Protein AF-A0A0L0MBH3-F1 (afdb_monomer_lite)

Structure (mmCIF, N/CA/C/O backbone):
data_AF-A0A0L0MBH3-F1
#
_entry.id   AF-A0A0L0MBH3-F1
#
loop_
_atom_site.group_PDB
_atom_site.id
_atom_site.type_symbol
_atom_site.label_atom_id
_atom_site.label_alt_id
_atom_site.l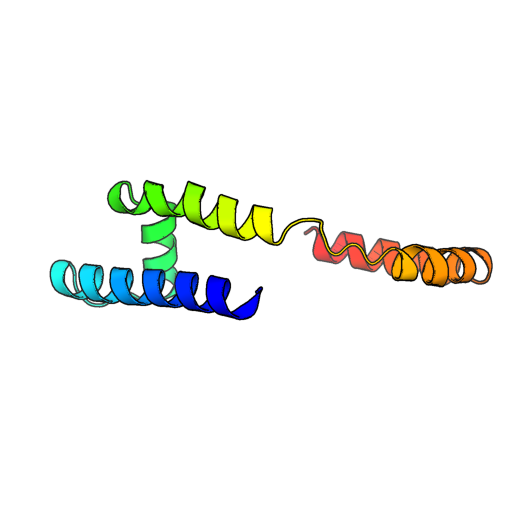abel_comp_id
_atom_site.label_asym_id
_atom_site.label_entity_id
_atom_site.label_seq_id
_atom_site.pdbx_PDB_ins_code
_atom_site.Cartn_x
_atom_site.Cartn_y
_atom_site.Cartn_z
_atom_site.occupancy
_atom_site.B_iso_or_equiv
_atom_site.auth_seq_id
_atom_site.auth_comp_id
_atom_site.auth_asym_id
_atom_site.auth_atom_id
_atom_site.pdbx_PDB_model_num
ATOM 1 N N . MET A 1 1 ? -0.127 -12.859 -16.072 1.00 58.88 1 MET A N 1
ATOM 2 C CA . MET A 1 1 ? 0.428 -13.353 -14.789 1.00 58.88 1 MET A CA 1
ATOM 3 C C . MET A 1 1 ? 0.556 -12.281 -13.695 1.00 58.88 1 MET A C 1
ATOM 5 O O . MET A 1 1 ? 0.417 -12.634 -12.535 1.00 58.88 1 MET A O 1
ATOM 9 N N . ARG A 1 2 ? 0.737 -10.984 -14.013 1.00 64.69 2 ARG A N 1
ATOM 10 C CA . ARG A 1 2 ? 0.872 -9.908 -13.000 1.00 64.69 2 ARG A CA 1
ATOM 11 C C . ARG A 1 2 ? -0.342 -9.660 -12.094 1.00 64.69 2 ARG A C 1
ATOM 13 O O . ARG A 1 2 ? -0.194 -9.520 -10.887 1.00 64.69 2 ARG A O 1
ATOM 20 N N . HIS A 1 3 ? -1.545 -9.629 -12.664 1.00 73.25 3 HIS A N 1
ATOM 21 C CA . HIS A 1 3 ? -2.752 -9.301 -11.903 1.00 73.25 3 HIS A CA 1
ATOM 22 C C . HIS A 1 3 ? -3.147 -10.375 -10.876 1.00 73.25 3 HIS A C 1
ATOM 24 O O . HIS A 1 3 ? -3.393 -9.994 -9.737 1.00 73.25 3 HIS A O 1
ATOM 30 N N . PRO A 1 4 ? -3.129 -11.686 -11.194 1.00 78.25 4 PRO A N 1
ATOM 31 C CA . PRO A 1 4 ? -3.491 -12.724 -10.224 1.00 78.25 4 PRO A CA 1
ATOM 32 C C . PRO A 1 4 ? -2.666 -12.718 -8.925 1.00 78.25 4 PRO A C 1
ATOM 34 O O . PRO A 1 4 ? -3.220 -12.894 -7.847 1.00 78.25 4 PRO A O 1
ATOM 37 N N . LEU A 1 5 ? -1.356 -12.470 -9.007 1.00 74.19 5 LEU A N 1
ATOM 38 C CA . LEU A 1 5 ? -0.451 -12.445 -7.847 1.00 74.19 5 LEU A CA 1
ATOM 39 C C . LEU A 1 5 ? -0.648 -11.207 -6.962 1.00 74.19 5 LEU A C 1
ATOM 41 O O . LEU A 1 5 ? -0.627 -11.316 -5.739 1.00 74.19 5 LEU A O 1
ATOM 45 N N . LEU A 1 6 ? -0.895 -10.040 -7.563 1.00 80.69 6 LEU A N 1
ATOM 46 C CA . LEU A 1 6 ? -1.256 -8.834 -6.810 1.00 80.69 6 LEU A CA 1
ATOM 47 C C . LEU A 1 6 ? -2.624 -8.986 -6.133 1.00 80.69 6 LEU A C 1
ATOM 49 O O . LEU A 1 6 ? -2.796 -8.575 -4.986 1.00 80.69 6 LEU A O 1
ATOM 53 N N . THR A 1 7 ? -3.579 -9.625 -6.813 1.00 85.69 7 THR A N 1
ATOM 54 C CA . THR A 1 7 ? -4.877 -9.978 -6.228 1.00 85.69 7 THR A CA 1
ATOM 55 C C . THR A 1 7 ? -4.706 -10.913 -5.032 1.00 85.69 7 THR A C 1
ATOM 57 O O . THR A 1 7 ? -5.296 -10.651 -3.986 1.00 85.69 7 THR A O 1
ATOM 60 N N . LEU A 1 8 ? -3.854 -11.938 -5.147 1.00 82.06 8 LEU A N 1
ATOM 61 C CA . LEU A 1 8 ? -3.541 -12.853 -4.046 1.00 82.06 8 LEU A CA 1
ATOM 62 C C . LEU A 1 8 ? -2.903 -12.124 -2.853 1.00 82.06 8 LEU A C 1
ATOM 64 O O . LEU A 1 8 ? -3.321 -12.311 -1.713 1.00 82.06 8 LEU A O 1
ATOM 68 N N . HIS A 1 9 ? -1.918 -11.259 -3.101 1.00 82.56 9 HIS A N 1
ATOM 69 C CA . HIS A 1 9 ? -1.281 -10.473 -2.042 1.00 82.56 9 HIS A CA 1
ATOM 70 C C . HIS A 1 9 ? -2.300 -9.610 -1.286 1.00 82.56 9 HIS A C 1
ATOM 72 O O . HIS A 1 9 ? -2.339 -9.603 -0.054 1.00 82.56 9 HIS A O 1
ATOM 78 N N . ARG A 1 10 ? -3.192 -8.942 -2.025 1.00 86.69 10 ARG A N 1
ATOM 79 C CA . ARG A 1 10 ? -4.259 -8.129 -1.439 1.00 86.69 10 ARG A CA 1
ATOM 80 C C . ARG A 1 10 ? -5.253 -8.967 -0.635 1.00 86.69 10 ARG A C 1
ATOM 82 O O . ARG A 1 10 ? -5.670 -8.522 0.432 1.00 86.69 10 ARG A O 1
ATOM 89 N N . SER A 1 11 ? -5.624 -10.161 -1.10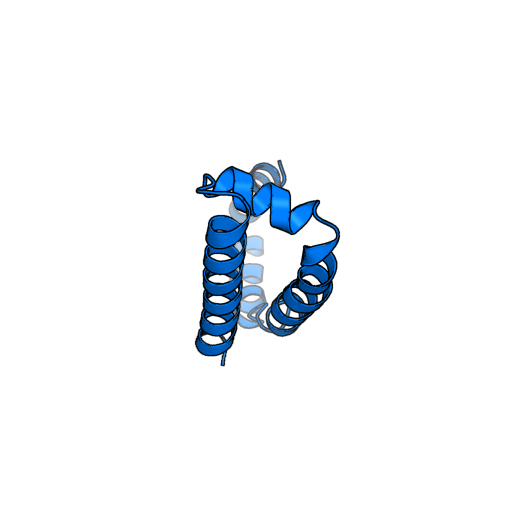5 1.00 90.88 11 SER A N 1
ATOM 90 C CA . SER A 1 11 ? -6.535 -11.038 -0.358 1.00 90.88 11 SER A CA 1
ATOM 91 C C . SER A 1 11 ? -5.907 -11.561 0.932 1.00 90.88 11 SER A C 1
ATOM 93 O O . SER A 1 11 ? -6.598 -11.647 1.943 1.00 90.88 11 SER A O 1
ATOM 95 N N . VAL A 1 12 ? -4.600 -11.847 0.927 1.00 89.31 12 VAL A N 1
ATOM 96 C CA . VAL A 1 12 ? -3.866 -12.238 2.140 1.00 89.31 12 VAL A CA 1
ATOM 97 C C . VAL A 1 12 ? -3.892 -11.105 3.166 1.00 89.31 12 VAL A C 1
ATOM 99 O O . VAL A 1 12 ? -4.274 -11.337 4.308 1.00 89.31 12 VAL A O 1
ATOM 102 N N . LEU A 1 13 ? -3.570 -9.869 2.766 1.00 89.50 13 LEU A N 1
ATOM 103 C CA . LEU A 1 13 ? -3.614 -8.720 3.680 1.00 89.50 13 LEU A CA 1
ATOM 104 C C . LEU A 1 13 ? -5.020 -8.454 4.229 1.00 89.50 13 LEU A C 1
ATOM 106 O O . LEU A 1 13 ? -5.166 -8.175 5.416 1.00 89.50 13 LEU A O 1
ATOM 110 N N . ALA A 1 14 ? -6.052 -8.568 3.390 1.00 91.00 14 ALA A N 1
ATOM 111 C CA . ALA A 1 14 ? -7.436 -8.407 3.827 1.00 91.00 14 ALA A CA 1
ATOM 112 C C . ALA A 1 14 ? -7.832 -9.471 4.863 1.00 91.00 14 ALA A C 1
ATOM 114 O O . ALA A 1 14 ? -8.414 -9.138 5.890 1.00 91.00 14 ALA A O 1
ATOM 115 N N . HIS A 1 15 ? -7.462 -10.733 4.630 1.00 92.75 15 HIS A N 1
ATOM 116 C CA . HIS A 1 15 ? -7.739 -11.818 5.567 1.00 92.75 15 HIS A CA 1
ATOM 117 C C . HIS A 1 15 ? -7.034 -11.612 6.914 1.00 92.75 15 HIS A C 1
ATOM 119 O O . HIS A 1 15 ? -7.655 -11.749 7.966 1.00 92.75 15 HIS A O 1
ATOM 125 N N . LEU A 1 16 ? -5.755 -11.234 6.886 1.00 91.06 16 LEU A N 1
ATOM 126 C CA . LEU A 1 16 ? -4.978 -10.968 8.097 1.00 91.06 16 LEU A CA 1
ATOM 127 C C . LEU A 1 16 ? -5.536 -9.795 8.895 1.00 91.06 16 LEU A C 1
ATOM 129 O O . LEU A 1 16 ? -5.567 -9.852 10.120 1.00 91.06 16 LEU A O 1
ATOM 133 N N . ARG A 1 17 ? -6.026 -8.761 8.207 1.00 93.06 17 ARG A N 1
ATOM 134 C CA . ARG A 1 17 ? -6.710 -7.644 8.852 1.00 93.06 17 ARG A CA 1
ATOM 135 C C . ARG A 1 17 ? -7.956 -8.115 9.587 1.00 93.06 17 ARG A C 1
ATOM 137 O O . ARG A 1 17 ? -8.101 -7.805 10.759 1.00 93.06 17 ARG A O 1
ATOM 144 N N . THR A 1 18 ? -8.812 -8.901 8.938 1.00 94.06 18 THR A N 1
ATOM 145 C CA . THR A 1 18 ? -10.024 -9.434 9.575 1.00 94.06 18 THR A CA 1
ATOM 146 C C . THR A 1 18 ? -9.704 -10.292 10.799 1.00 94.06 18 THR A C 1
ATOM 148 O O . THR A 1 18 ? -10.373 -10.161 11.817 1.00 94.06 18 THR A O 1
ATOM 151 N N . GLN A 1 19 ? -8.680 -11.147 10.722 1.00 92.06 19 GLN A N 1
ATOM 152 C CA . GLN A 1 19 ? -8.240 -11.959 11.863 1.00 92.06 19 GLN A CA 1
ATOM 153 C C . GLN A 1 19 ? -7.737 -11.083 13.017 1.00 92.06 19 GLN A C 1
ATOM 155 O O . GLN A 1 19 ? -8.143 -11.273 14.158 1.00 92.06 19 GLN A O 1
ATOM 160 N N . HIS A 1 20 ? -6.908 -10.084 12.713 1.00 92.75 20 HIS A N 1
ATOM 161 C CA . HIS A 1 20 ? -6.382 -9.171 13.721 1.00 92.75 20 HIS A CA 1
ATOM 162 C C . HIS A 1 20 ? -7.486 -8.344 14.385 1.00 92.75 20 HIS A C 1
ATOM 164 O O . HIS A 1 20 ? -7.526 -8.228 15.605 1.00 92.75 20 HIS A O 1
ATOM 170 N N . GLU A 1 21 ? -8.411 -7.804 13.591 1.00 95.00 21 GLU A N 1
ATOM 171 C CA . GLU A 1 21 ? -9.523 -7.006 14.105 1.00 95.00 21 GLU A CA 1
ATOM 172 C C . GLU A 1 21 ? -10.482 -7.833 14.970 1.00 95.00 21 GLU A C 1
ATOM 174 O O . GLU A 1 21 ? -11.066 -7.299 15.911 1.00 95.00 21 GLU A O 1
ATOM 179 N N . ALA A 1 22 ? -10.617 -9.134 14.697 1.00 94.19 22 ALA A N 1
ATOM 180 C CA . ALA A 1 22 ? -11.410 -10.041 15.522 1.00 94.19 22 ALA A CA 1
ATOM 181 C C . ALA A 1 22 ? -10.785 -10.292 16.907 1.00 94.19 22 ALA A C 1
ATOM 183 O O . ALA A 1 22 ? -11.519 -10.504 17.870 1.00 94.19 22 ALA A O 1
ATOM 184 N N . GLU A 1 23 ? -9.455 -10.271 17.011 1.00 93.06 23 GLU A N 1
ATOM 185 C CA . GLU A 1 23 ? -8.731 -10.552 18.257 1.00 93.06 23 GLU A CA 1
ATOM 186 C C . GLU A 1 23 ? -8.443 -9.283 19.078 1.00 93.06 23 GLU A C 1
ATOM 188 O O . GLU A 1 23 ? -8.542 -9.305 20.304 1.00 93.06 23 GLU A O 1
ATOM 193 N N . PHE A 1 24 ? -8.134 -8.163 18.416 1.00 92.44 24 PHE A N 1
ATOM 194 C CA . PHE A 1 24 ? -7.639 -6.937 19.063 1.00 92.44 24 PHE A CA 1
ATOM 195 C C . PHE A 1 24 ? -8.534 -5.708 18.859 1.00 92.44 24 PHE A C 1
ATOM 197 O O . PHE A 1 24 ? -8.303 -4.671 19.480 1.00 92.44 24 PHE A O 1
ATOM 204 N N . GLY A 1 25 ? -9.574 -5.817 18.031 1.00 93.56 25 GLY A N 1
ATOM 205 C CA . GLY A 1 25 ? -10.472 -4.715 17.696 1.00 93.56 25 GLY A CA 1
ATOM 206 C C . GLY A 1 25 ? -10.079 -3.952 16.422 1.00 93.56 25 GLY A C 1
ATOM 207 O O . GLY A 1 25 ? -9.044 -4.214 15.807 1.00 93.56 25 GLY A O 1
ATOM 208 N N . PRO A 1 26 ? -10.936 -3.019 15.973 1.00 94.19 26 PRO A N 1
ATOM 209 C CA . PRO A 1 26 ? -10.763 -2.319 14.703 1.00 94.19 26 PRO A CA 1
ATOM 21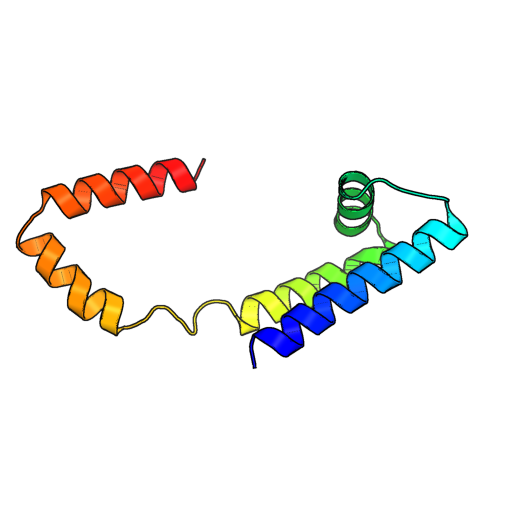0 C C . PRO A 1 26 ? -9.506 -1.441 14.692 1.00 94.19 26 PRO A C 1
ATOM 212 O O . PRO A 1 26 ? -9.262 -0.689 15.631 1.00 94.19 26 PRO A O 1
ATOM 215 N N . VAL A 1 27 ? -8.759 -1.475 13.585 1.00 93.56 27 VAL A N 1
ATOM 216 C CA . VAL A 1 27 ? -7.523 -0.692 13.393 1.00 93.56 27 VAL A CA 1
ATOM 217 C C . VAL A 1 27 ? -7.610 0.191 12.154 1.00 93.56 27 VAL A C 1
ATOM 219 O O . VAL A 1 27 ? -8.238 -0.161 11.153 1.00 93.56 27 VAL A O 1
ATOM 222 N N . SER A 1 28 ? -6.954 1.350 12.148 1.00 92.94 28 SER A N 1
ATOM 223 C CA . SER A 1 28 ? -6.884 2.154 10.918 1.00 92.94 28 SER A CA 1
ATOM 224 C C . SER A 1 28 ? -6.041 1.448 9.833 1.00 92.94 28 SER A C 1
ATOM 226 O O . SER A 1 28 ? -5.236 0.565 10.139 1.00 92.94 28 SER A O 1
ATOM 228 N N . PRO A 1 29 ? -6.186 1.786 8.536 1.00 84.75 29 PRO A N 1
ATOM 229 C CA . PRO A 1 29 ? -5.327 1.228 7.486 1.00 84.75 29 PRO A CA 1
ATOM 230 C C . PRO A 1 29 ? -3.830 1.461 7.733 1.00 84.75 29 PRO A C 1
ATOM 232 O O . PRO A 1 29 ? -3.035 0.545 7.546 1.00 84.75 29 PRO A O 1
ATOM 235 N N . GLY A 1 30 ? -3.451 2.660 8.187 1.00 85.88 30 GLY A N 1
ATOM 236 C CA . GLY A 1 30 ? -2.056 2.993 8.484 1.00 85.88 30 GLY A CA 1
ATOM 237 C C . GLY A 1 30 ? -1.508 2.219 9.683 1.00 85.88 30 GLY A C 1
ATOM 238 O O . GLY A 1 30 ? -0.393 1.711 9.633 1.00 85.88 30 GLY A O 1
ATOM 239 N N . GLU A 1 31 ? -2.313 2.064 10.729 1.00 88.56 31 GLU A N 1
ATOM 240 C CA . GLU A 1 31 ? -1.947 1.306 11.927 1.00 88.56 31 GLU A CA 1
ATOM 241 C C . GLU A 1 31 ? -1.784 -0.187 11.635 1.00 88.56 31 GLU A C 1
ATOM 243 O O . GLU A 1 31 ? -0.779 -0.783 12.018 1.00 88.56 31 GLU A O 1
ATOM 248 N N . PHE A 1 32 ? -2.693 -0.773 10.849 1.00 90.56 32 PHE A N 1
ATOM 249 C CA . PHE A 1 32 ? -2.550 -2.155 10.395 1.00 90.56 32 PHE A CA 1
ATOM 250 C C . PHE A 1 32 ? -1.263 -2.368 9.586 1.00 90.56 32 PHE A C 1
ATOM 252 O O . PHE A 1 32 ? -0.575 -3.369 9.772 1.00 90.56 32 PHE A O 1
ATOM 259 N N . LEU A 1 33 ? -0.890 -1.416 8.723 1.00 85.75 33 LEU A N 1
ATOM 260 C CA . LEU A 1 33 ? 0.377 -1.487 7.991 1.00 85.75 33 LEU A CA 1
ATOM 261 C C . LEU A 1 33 ? 1.584 -1.438 8.934 1.00 85.75 33 LEU A C 1
ATOM 263 O O . LEU A 1 33 ? 2.509 -2.229 8.765 1.00 85.75 33 LEU A O 1
ATOM 267 N N . GLN A 1 34 ? 1.568 -0.575 9.951 1.00 86.88 34 GLN A N 1
ATOM 268 C CA . GLN A 1 34 ? 2.634 -0.540 10.957 1.00 86.88 34 GLN A CA 1
ATOM 269 C C . GLN A 1 34 ? 2.732 -1.857 11.734 1.00 86.88 34 GLN A C 1
ATOM 271 O O . GLN A 1 34 ? 3.836 -2.339 11.983 1.00 86.88 34 GLN A O 1
ATOM 276 N N . ILE A 1 35 ? 1.600 -2.477 12.061 1.00 88.06 35 ILE A N 1
ATOM 277 C CA . ILE A 1 35 ? 1.547 -3.790 12.712 1.00 88.06 35 ILE A CA 1
ATOM 278 C C . ILE A 1 35 ? 2.117 -4.882 11.799 1.00 88.06 35 ILE A C 1
ATOM 280 O O . ILE A 1 35 ? 2.906 -5.704 12.255 1.00 88.06 35 ILE A O 1
ATOM 284 N N . VAL A 1 36 ? 1.783 -4.879 10.508 1.00 86.25 36 VAL A N 1
ATOM 285 C CA . VAL A 1 36 ? 2.319 -5.847 9.536 1.00 86.25 36 VAL A CA 1
ATOM 286 C C . VAL A 1 36 ? 3.830 -5.680 9.335 1.00 86.25 36 VAL A C 1
ATOM 288 O O . VAL A 1 36 ? 4.540 -6.674 9.198 1.00 86.25 36 VAL A O 1
ATOM 291 N N . ILE A 1 37 ? 4.333 -4.442 9.339 1.00 82.25 37 ILE A N 1
ATOM 292 C CA . ILE A 1 37 ? 5.759 -4.135 9.147 1.00 82.25 37 ILE A CA 1
ATOM 293 C C . ILE A 1 37 ? 6.584 -4.492 10.391 1.00 82.25 37 ILE A C 1
ATOM 295 O O . ILE A 1 37 ? 7.657 -5.080 10.268 1.00 82.25 37 ILE A O 1
ATOM 299 N N . ASN A 1 38 ? 6.096 -4.149 11.585 1.00 84.19 38 ASN A N 1
ATOM 300 C CA . ASN A 1 38 ? 6.874 -4.241 12.826 1.00 84.19 38 ASN A CA 1
ATOM 301 C C . ASN A 1 38 ? 6.528 -5.476 13.681 1.00 84.19 38 ASN A C 1
ATOM 303 O O . ASN A 1 38 ? 7.303 -5.875 14.552 1.00 84.19 38 ASN A O 1
ATOM 307 N N . GLY A 1 39 ? 5.366 -6.090 13.460 1.00 86.06 39 GLY A N 1
ATOM 308 C CA . GLY A 1 39 ? 4.834 -7.174 14.278 1.00 86.06 39 GLY A CA 1
ATOM 309 C C . GLY A 1 39 ? 5.502 -8.518 14.006 1.00 86.06 39 GLY A C 1
ATOM 310 O O . GLY A 1 39 ? 5.602 -8.985 12.870 1.00 86.06 39 GLY A O 1
ATOM 311 N N . SER A 1 40 ? 5.906 -9.203 15.078 1.00 82.69 40 SER A N 1
ATOM 312 C CA . SER A 1 40 ? 6.587 -10.499 14.993 1.00 82.69 40 SER A CA 1
ATOM 313 C C . SER A 1 40 ? 5.755 -11.578 14.293 1.00 82.69 40 SER A C 1
ATOM 315 O O . SER A 1 40 ? 6.319 -12.361 13.527 1.00 82.69 40 SER A O 1
ATOM 317 N N . ALA A 1 41 ? 4.436 -11.571 14.507 1.00 82.69 41 ALA A N 1
ATOM 318 C CA . ALA A 1 41 ? 3.468 -12.486 13.899 1.00 82.69 41 ALA A CA 1
ATOM 319 C C . ALA A 1 41 ? 3.348 -12.328 12.371 1.00 82.69 41 ALA A C 1
ATOM 321 O O . ALA A 1 41 ? 2.918 -13.252 11.684 1.00 82.69 41 ALA A O 1
ATOM 322 N N . TYR A 1 42 ? 3.770 -11.183 11.828 1.00 87.00 42 TYR A N 1
ATOM 323 C CA . TYR A 1 42 ? 3.644 -10.836 10.412 1.00 87.00 42 TYR A CA 1
ATOM 324 C C . TYR A 1 42 ? 4.974 -10.881 9.658 1.00 87.00 42 TYR A C 1
ATOM 326 O O . TYR A 1 42 ? 4.999 -10.685 8.446 1.00 87.00 42 TYR A O 1
ATOM 334 N N . ARG A 1 43 ? 6.086 -11.218 10.328 1.00 83.69 43 ARG A N 1
ATOM 335 C CA . ARG A 1 43 ? 7.426 -11.246 9.710 1.00 83.69 43 ARG A CA 1
ATOM 336 C C . ARG A 1 43 ? 7.529 -12.153 8.482 1.00 83.69 43 ARG A C 1
ATOM 338 O O . ARG A 1 43 ? 8.332 -11.879 7.594 1.00 83.69 43 ARG A O 1
ATOM 345 N N . TRP A 1 44 ? 6.696 -13.188 8.389 1.00 82.56 44 TRP A N 1
ATOM 346 C CA . TRP A 1 44 ? 6.628 -14.080 7.228 1.00 82.56 44 TRP A CA 1
ATOM 347 C C . TRP A 1 44 ? 6.079 -13.401 5.953 1.00 82.56 44 TRP A C 1
ATOM 349 O O . TRP A 1 44 ? 6.333 -13.887 4.852 1.00 82.56 44 TRP A O 1
ATOM 359 N N . LEU A 1 45 ? 5.391 -12.255 6.056 1.00 83.88 45 LEU A N 1
ATOM 360 C CA . LEU A 1 45 ? 4.936 -11.475 4.895 1.00 83.88 45 LEU A CA 1
ATOM 361 C C . LEU A 1 45 ? 6.078 -10.779 4.164 1.00 83.88 45 LEU A C 1
ATOM 363 O O . LEU A 1 45 ? 5.953 -10.532 2.966 1.00 83.88 45 LEU A O 1
ATOM 367 N N . SER A 1 46 ? 7.179 -10.464 4.847 1.00 80.75 46 SER A N 1
ATOM 368 C CA . SER A 1 46 ? 8.334 -9.798 4.239 1.00 80.75 46 SER A CA 1
ATOM 369 C C . SER A 1 46 ? 8.987 -10.642 3.128 1.00 80.75 46 SER A C 1
ATOM 371 O O . SER A 1 46 ? 9.073 -10.148 1.998 1.00 80.75 46 SER A O 1
ATOM 373 N N . PRO A 1 47 ? 9.363 -11.922 3.348 1.00 80.56 47 PRO A N 1
ATOM 374 C CA . PRO A 1 47 ? 9.907 -12.757 2.276 1.00 80.56 47 PRO A CA 1
ATOM 375 C C . PRO A 1 47 ? 8.882 -13.037 1.166 1.00 80.56 47 PRO A C 1
ATOM 377 O O . PRO A 1 47 ? 9.259 -13.064 -0.002 1.00 80.56 47 PRO A O 1
ATOM 380 N N . LEU A 1 48 ? 7.587 -13.165 1.486 1.00 78.75 48 LEU A N 1
ATOM 381 C CA . LEU A 1 48 ? 6.526 -13.321 0.480 1.00 78.75 48 LE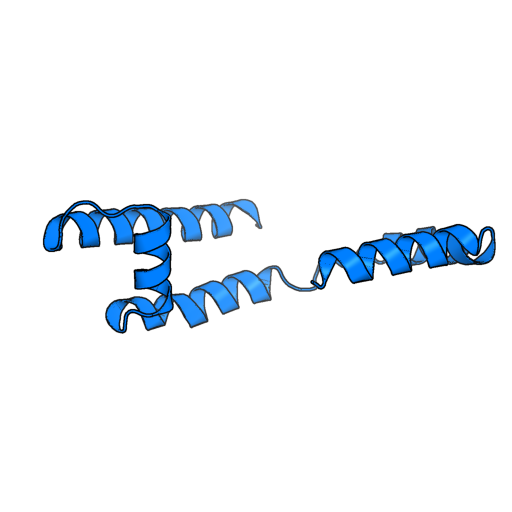U A CA 1
ATOM 382 C C . LEU A 1 48 ? 6.400 -12.071 -0.402 1.00 78.75 48 LEU A C 1
ATOM 384 O O . LEU A 1 48 ? 6.375 -12.173 -1.626 1.00 78.75 48 LEU A O 1
ATOM 388 N N . SER A 1 49 ? 6.358 -10.886 0.206 1.00 80.62 49 SER A N 1
ATOM 389 C CA . SER A 1 49 ? 6.287 -9.605 -0.508 1.00 80.62 49 SER A CA 1
ATOM 390 C C . SER A 1 49 ? 7.536 -9.375 -1.352 1.00 80.62 49 SER A C 1
ATOM 392 O O . SER A 1 49 ? 7.431 -8.931 -2.491 1.00 80.62 49 SER A O 1
ATOM 394 N N . THR A 1 50 ? 8.706 -9.754 -0.831 1.00 80.06 50 THR A N 1
ATOM 395 C CA . THR A 1 50 ? 9.981 -9.709 -1.557 1.00 80.06 50 THR A CA 1
ATOM 396 C C . THR A 1 50 ? 9.979 -10.654 -2.751 1.00 80.06 50 THR A C 1
ATOM 398 O O . THR A 1 50 ? 10.422 -10.260 -3.821 1.00 80.06 50 THR A O 1
ATOM 401 N N . LEU A 1 51 ? 9.443 -11.871 -2.618 1.00 79.88 51 LEU A N 1
ATOM 402 C CA . LEU A 1 51 ? 9.326 -12.818 -3.727 1.00 79.88 51 LEU A CA 1
ATOM 403 C C . LEU A 1 51 ? 8.393 -12.284 -4.819 1.00 79.88 51 LEU A C 1
ATOM 405 O O . LEU A 1 51 ? 8.748 -12.309 -5.993 1.00 79.88 51 LEU A O 1
ATOM 409 N N . ILE A 1 52 ? 7.230 -11.752 -4.437 1.00 74.00 52 ILE A N 1
ATOM 410 C CA . ILE A 1 52 ? 6.289 -11.112 -5.364 1.00 74.00 52 ILE A CA 1
ATOM 411 C C . ILE A 1 52 ? 6.971 -9.935 -6.068 1.00 74.00 52 ILE A C 1
ATOM 413 O O . ILE A 1 52 ? 6.934 -9.847 -7.293 1.00 74.00 52 ILE A O 1
ATOM 417 N N . ALA A 1 53 ? 7.643 -9.065 -5.314 1.00 76.06 53 ALA A N 1
ATOM 418 C CA . ALA A 1 53 ? 8.395 -7.950 -5.868 1.00 76.06 53 ALA A CA 1
ATOM 419 C C . ALA A 1 53 ? 9.508 -8.430 -6.806 1.00 76.06 53 ALA A C 1
ATOM 421 O O . ALA A 1 53 ? 9.614 -7.893 -7.894 1.00 76.06 53 ALA A O 1
ATOM 422 N N . ALA A 1 54 ? 10.276 -9.464 -6.456 1.00 73.06 54 ALA A N 1
ATOM 423 C CA . ALA A 1 54 ? 11.332 -10.045 -7.287 1.00 73.06 54 ALA A CA 1
ATOM 424 C C . ALA A 1 54 ? 10.786 -10.658 -8.586 1.00 73.06 54 ALA A C 1
ATOM 426 O O . ALA A 1 54 ? 11.372 -10.469 -9.645 1.00 73.06 54 ALA A O 1
ATOM 427 N N . MET A 1 55 ? 9.625 -11.319 -8.536 1.00 69.31 55 MET A N 1
ATOM 428 C CA . MET A 1 55 ? 8.935 -11.828 -9.727 1.00 69.31 55 MET A CA 1
ATOM 429 C C . MET A 1 55 ? 8.457 -10.706 -10.665 1.00 69.31 55 MET A C 1
ATOM 431 O O . MET A 1 55 ? 8.237 -10.951 -11.852 1.00 69.31 55 MET A O 1
ATOM 435 N N . PHE A 1 56 ? 8.291 -9.485 -10.146 1.00 64.12 56 PHE A N 1
ATOM 436 C CA . PHE A 1 56 ? 7.886 -8.297 -10.908 1.00 64.12 56 PHE A CA 1
ATOM 437 C C . PHE A 1 56 ? 9.009 -7.280 -11.144 1.00 64.12 56 PHE A C 1
ATOM 439 O O . PHE A 1 56 ? 8.863 -6.373 -11.962 1.00 64.12 56 PHE A O 1
ATOM 446 N N . SER A 1 57 ? 10.141 -7.442 -10.470 1.00 64.56 57 SER A N 1
ATOM 447 C CA . SER A 1 57 ? 11.310 -6.580 -10.527 1.00 64.56 57 SER A CA 1
ATOM 448 C C . SER A 1 57 ? 12.223 -7.063 -11.647 1.00 64.56 57 SER A C 1
ATOM 450 O O . SER A 1 57 ? 12.793 -8.145 -11.579 1.00 64.56 57 SER A O 1
ATOM 452 N N . ALA A 1 58 ? 12.387 -6.211 -12.658 1.00 54.44 58 ALA A N 1
ATOM 453 C CA . ALA A 1 58 ? 13.365 -6.336 -13.739 1.00 54.44 58 ALA A CA 1
ATOM 454 C C . ALA A 1 58 ? 13.177 -7.526 -14.707 1.00 54.44 58 ALA A C 1
ATOM 456 O O . ALA A 1 58 ? 14.132 -8.178 -15.108 1.00 54.44 58 ALA A O 1
ATOM 457 N N . GLY A 1 59 ? 11.941 -7.716 -15.178 1.00 55.56 59 GLY A N 1
ATOM 458 C CA . GLY A 1 59 ? 11.657 -8.260 -16.518 1.00 55.56 59 GLY A CA 1
ATOM 459 C C . GLY A 1 59 ? 11.109 -7.214 -17.504 1.00 55.56 59 GLY A C 1
ATOM 460 O O . GLY A 1 59 ? 10.867 -7.520 -18.665 1.00 55.56 59 GLY A O 1
ATOM 461 N N . THR A 1 60 ? 10.887 -5.974 -17.054 1.00 55.50 60 THR A N 1
ATOM 462 C CA . THR A 1 60 ? 10.248 -4.902 -17.839 1.00 55.50 60 THR A CA 1
ATOM 463 C C . THR A 1 60 ? 11.027 -3.590 -17.770 1.00 55.50 60 THR A C 1
ATOM 465 O O . THR A 1 60 ? 10.448 -2.525 -17.567 1.00 55.50 60 THR A O 1
ATOM 468 N N . ARG A 1 61 ? 12.352 -3.632 -17.948 1.00 55.84 61 ARG A N 1
ATOM 469 C CA . ARG A 1 61 ? 12.988 -2.514 -18.651 1.00 55.84 61 ARG A CA 1
ATOM 470 C C . ARG A 1 61 ? 12.752 -2.821 -20.118 1.00 55.84 61 ARG A C 1
ATOM 472 O O . ARG A 1 61 ? 13.385 -3.730 -20.637 1.00 55.84 61 ARG A O 1
ATOM 479 N N . ASP A 1 62 ? 11.772 -2.158 -20.722 1.00 60.84 62 ASP A N 1
ATOM 480 C CA . ASP A 1 62 ? 11.507 -2.319 -22.148 1.00 60.84 62 ASP A CA 1
ATOM 481 C C . ASP A 1 62 ? 12.799 -1.963 -22.904 1.00 60.84 62 ASP A C 1
ATOM 483 O O . ASP A 1 62 ? 13.230 -0.808 -22.840 1.00 60.84 62 ASP A O 1
ATOM 487 N N . PRO A 1 63 ? 13.482 -2.918 -23.558 1.00 60.66 63 PRO A N 1
ATOM 488 C CA . PRO A 1 63 ? 14.675 -2.594 -24.328 1.00 60.66 63 PRO A CA 1
ATOM 489 C C . PRO A 1 63 ? 14.341 -1.599 -25.448 1.00 60.66 63 PRO A C 1
ATOM 491 O O . PRO A 1 63 ? 15.174 -0.754 -25.769 1.00 60.66 63 PRO A O 1
ATOM 494 N N . ALA A 1 64 ? 13.093 -1.592 -25.937 1.00 66.38 64 ALA A N 1
ATOM 495 C CA . ALA A 1 64 ? 12.623 -0.610 -26.903 1.00 66.38 64 ALA A CA 1
ATOM 496 C C . ALA A 1 64 ? 12.513 0.801 -26.305 1.00 66.38 64 ALA A C 1
ATOM 498 O O . ALA A 1 64 ? 12.614 1.778 -27.045 1.00 66.38 64 ALA A O 1
ATOM 499 N N . PHE A 1 65 ? 12.355 0.945 -24.981 1.00 67.00 65 PHE A N 1
ATOM 500 C CA . PHE A 1 65 ? 12.477 2.250 -24.331 1.00 67.00 65 PHE A CA 1
ATOM 501 C C . PHE A 1 65 ? 13.902 2.768 -24.485 1.00 67.00 65 PHE A C 1
ATOM 503 O O . PHE A 1 65 ? 14.083 3.889 -24.936 1.00 67.00 65 PHE A O 1
ATOM 510 N N . ALA A 1 66 ? 14.918 1.956 -24.181 1.00 66.50 66 ALA A N 1
ATOM 511 C CA . ALA A 1 66 ? 16.304 2.381 -24.351 1.00 66.50 66 ALA A CA 1
ATOM 512 C C . ALA A 1 66 ? 16.621 2.698 -25.824 1.00 66.50 66 ALA A C 1
ATOM 514 O O . ALA A 1 66 ? 17.164 3.764 -26.094 1.00 66.50 66 ALA A O 1
ATOM 515 N N . GLU A 1 67 ? 16.215 1.841 -26.768 1.00 71.19 67 GLU A N 1
ATOM 516 C CA . GLU A 1 67 ? 16.447 2.050 -28.208 1.00 71.19 67 GLU A CA 1
ATOM 517 C C . GLU A 1 67 ? 15.769 3.304 -28.769 1.00 71.19 67 GLU A C 1
ATOM 519 O O . GLU A 1 67 ? 16.346 3.977 -29.616 1.00 71.19 67 GLU A O 1
ATOM 524 N N . ARG A 1 68 ? 14.558 3.642 -28.309 1.00 77.06 68 ARG A N 1
ATOM 525 C CA . ARG A 1 68 ? 13.827 4.832 -28.781 1.00 77.06 68 ARG A CA 1
ATOM 526 C C . ARG A 1 68 ? 14.228 6.101 -28.046 1.00 77.06 68 ARG A C 1
ATOM 528 O O . ARG A 1 68 ? 14.171 7.182 -28.618 1.00 77.06 68 ARG A O 1
ATOM 535 N N . PHE A 1 69 ? 14.600 5.981 -26.777 1.00 70.25 69 PHE A N 1
ATOM 536 C CA . PHE A 1 69 ? 14.865 7.125 -25.915 1.00 70.25 69 PHE A CA 1
ATOM 537 C C . PHE A 1 69 ? 16.311 7.619 -26.032 1.00 70.25 69 PHE A C 1
ATOM 539 O O . PHE A 1 69 ? 16.537 8.824 -26.006 1.00 70.25 69 PHE A O 1
ATOM 546 N N . LEU A 1 70 ? 17.291 6.724 -26.218 1.00 74.62 70 LEU A N 1
ATOM 547 C CA . LEU A 1 70 ? 18.702 7.105 -26.381 1.00 74.62 70 LEU A CA 1
ATOM 548 C C . LEU A 1 70 ? 18.948 8.084 -27.548 1.00 74.62 70 LEU A C 1
ATOM 550 O O . LEU A 1 70 ? 19.647 9.069 -27.316 1.00 74.62 70 LEU A O 1
ATOM 554 N N . PRO A 1 71 ? 18.378 7.892 -28.755 1.00 78.62 71 PRO A N 1
ATOM 555 C CA . PRO A 1 71 ? 18.540 8.840 -29.859 1.00 78.62 71 PRO A CA 1
ATOM 556 C C . PRO A 1 71 ? 17.977 10.230 -29.543 1.00 78.62 71 PRO A C 1
ATOM 558 O O . PRO A 1 71 ? 18.632 11.229 -29.820 1.00 78.62 71 PRO A O 1
ATOM 561 N N . LEU A 1 72 ? 16.820 10.304 -28.875 1.00 71.75 72 LEU A N 1
ATOM 562 C CA . LEU A 1 72 ? 16.189 11.577 -28.499 1.00 71.75 72 LEU A CA 1
ATOM 563 C C . LEU A 1 72 ? 17.045 12.382 -27.512 1.00 71.75 72 LEU A C 1
ATOM 565 O O . LEU A 1 72 ? 17.067 13.607 -27.568 1.00 71.75 72 LEU A O 1
ATOM 569 N N . LEU A 1 73 ? 17.794 11.700 -26.639 1.00 71.50 73 LEU A N 1
ATOM 570 C CA . LEU A 1 73 ? 18.754 12.356 -25.748 1.00 71.50 73 LEU A CA 1
ATOM 571 C C . LEU A 1 73 ? 19.992 12.884 -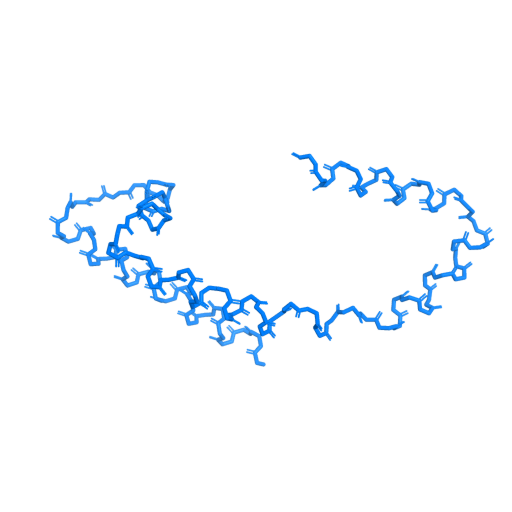26.485 1.00 71.50 73 LEU A C 1
ATOM 573 O O . LEU A 1 73 ? 20.613 13.833 -26.010 1.00 71.50 73 LEU A O 1
ATOM 577 N N . GLN A 1 74 ? 20.368 12.276 -27.615 1.00 72.00 74 GLN A N 1
ATOM 578 C CA . GLN A 1 74 ? 21.473 12.758 -28.448 1.00 72.00 74 GLN A CA 1
ATOM 579 C C . GLN A 1 74 ? 21.053 13.916 -29.358 1.00 72.00 74 GLN A C 1
ATOM 581 O O . GLN A 1 74 ? 21.854 14.817 -29.592 1.00 72.00 74 GLN A O 1
ATOM 586 N N . GLU A 1 75 ? 19.808 13.917 -29.838 1.00 75.12 75 GLU A N 1
ATOM 587 C CA . GLU A 1 75 ? 19.256 14.997 -30.663 1.00 75.12 75 GLU A CA 1
ATOM 588 C C . GLU A 1 75 ? 18.839 16.227 -29.844 1.00 75.12 75 GLU A C 1
ATOM 590 O O . GLU A 1 75 ? 18.857 17.346 -30.356 1.00 75.12 75 GLU A O 1
ATOM 595 N N . SER A 1 76 ? 18.454 16.054 -28.577 1.00 72.44 76 SER A N 1
ATOM 596 C CA . SER A 1 76 ? 17.983 17.144 -27.711 1.00 72.44 76 SER A CA 1
ATOM 597 C C . SER A 1 76 ? 18.487 16.953 -26.271 1.00 72.44 76 SER A C 1
ATOM 599 O O . SER A 1 76 ? 17.809 16.347 -25.434 1.00 72.44 76 SER A O 1
ATOM 601 N N . PRO A 1 77 ? 19.711 17.427 -25.961 1.00 71.50 77 PRO A N 1
ATOM 602 C CA . PRO A 1 77 ? 20.367 17.203 -24.668 1.00 71.50 77 PRO A CA 1
ATOM 603 C C . PRO A 1 77 ? 19.629 17.838 -23.476 1.00 71.50 77 PRO A C 1
ATOM 605 O O . PRO A 1 77 ? 19.791 17.403 -22.336 1.00 71.50 77 PRO A O 1
ATOM 608 N N . ASP A 1 78 ? 18.772 18.823 -23.722 1.00 79.94 78 ASP A N 1
ATOM 609 C CA . ASP A 1 78 ? 17.850 19.417 -22.754 1.00 79.94 78 ASP A CA 1
ATOM 610 C C . ASP A 1 78 ? 16.846 18.397 -22.180 1.00 79.94 78 ASP A C 1
ATOM 612 O O . ASP A 1 78 ? 16.551 18.436 -20.982 1.00 79.94 78 ASP A O 1
ATOM 616 N N . ILE A 1 79 ? 16.415 17.406 -22.971 1.00 73.38 79 ILE A N 1
ATOM 617 C CA . ILE A 1 79 ? 15.537 16.316 -22.511 1.00 73.38 79 ILE A CA 1
ATOM 618 C C . ILE A 1 79 ? 16.259 15.433 -21.482 1.00 73.38 79 ILE A C 1
ATOM 620 O O . ILE A 1 79 ? 15.646 14.979 -20.511 1.00 73.38 79 ILE A O 1
ATOM 624 N N . ALA A 1 80 ? 17.572 15.220 -21.636 1.00 72.88 80 ALA A N 1
ATOM 625 C CA . ALA A 1 80 ? 18.371 14.444 -20.684 1.00 72.88 80 ALA A CA 1
ATOM 626 C C . ALA A 1 80 ? 18.453 15.146 -19.321 1.00 72.88 80 ALA A C 1
ATOM 628 O O . ALA A 1 80 ? 18.315 14.503 -18.278 1.00 72.88 80 ALA A O 1
ATOM 629 N N . VAL A 1 81 ? 18.641 16.470 -19.335 1.00 77.12 81 VAL A N 1
ATOM 630 C CA . VAL A 1 81 ? 18.712 17.303 -18.127 1.00 77.12 81 VAL A CA 1
ATOM 631 C C . VAL A 1 81 ? 17.363 17.332 -17.409 1.00 77.12 81 VAL A C 1
ATOM 633 O O . VAL A 1 81 ? 17.319 17.096 -16.201 1.00 77.12 81 VAL A O 1
ATOM 636 N N . ALA A 1 82 ? 16.265 17.536 -18.143 1.00 75.25 82 ALA A N 1
ATOM 637 C CA . ALA A 1 82 ? 14.917 17.540 -17.578 1.00 75.25 82 ALA A CA 1
ATOM 638 C C . ALA A 1 82 ? 14.560 16.187 -16.936 1.00 75.25 82 ALA A C 1
ATOM 640 O O . ALA A 1 82 ? 14.072 16.136 -15.806 1.00 75.25 82 ALA A O 1
ATOM 641 N N . ASN A 1 83 ? 14.889 15.073 -17.597 1.00 70.50 83 ASN A N 1
ATOM 642 C CA . ASN A 1 83 ? 14.701 13.746 -17.010 1.00 70.50 83 ASN A CA 1
ATOM 643 C C . ASN A 1 83 ? 15.572 13.515 -15.769 1.00 70.50 83 ASN A C 1
ATOM 645 O O . ASN A 1 83 ? 15.118 12.892 -14.808 1.00 70.50 83 ASN A O 1
ATOM 649 N N . GLY A 1 84 ? 16.808 14.022 -15.768 1.00 72.38 84 GLY A N 1
ATOM 650 C CA . GLY A 1 84 ? 17.688 13.980 -14.602 1.00 72.38 84 GLY A CA 1
ATOM 651 C C . GLY A 1 84 ? 17.089 14.705 -13.395 1.00 72.38 84 GLY A C 1
ATOM 652 O O . GLY A 1 84 ? 17.129 14.175 -12.287 1.00 72.38 84 GLY A O 1
ATOM 653 N N . GLN A 1 85 ? 16.470 15.868 -13.612 1.00 75.56 85 GLN A N 1
ATOM 654 C CA . GLN A 1 85 ? 15.800 16.644 -12.563 1.00 75.56 85 GLN A CA 1
ATOM 655 C C . GLN A 1 85 ? 14.577 15.912 -11.998 1.00 75.56 85 GLN A C 1
ATOM 657 O O . GLN A 1 85 ? 14.434 15.811 -10.782 1.00 75.56 85 GLN A O 1
ATOM 662 N N . VAL A 1 86 ? 13.740 15.321 -12.859 1.00 69.31 86 VAL A N 1
ATOM 663 C CA . VAL A 1 86 ? 12.585 14.512 -12.426 1.00 69.31 86 VAL A CA 1
ATOM 664 C C . VAL A 1 86 ? 13.037 13.300 -11.603 1.00 69.31 86 VAL A C 1
ATOM 666 O O . VAL A 1 86 ? 12.429 12.979 -10.585 1.00 69.31 86 VAL A O 1
ATOM 669 N N . ALA A 1 87 ? 14.136 12.647 -11.992 1.00 67.44 87 ALA A N 1
ATOM 670 C CA . ALA A 1 87 ? 14.665 11.490 -11.273 1.00 67.44 87 ALA A CA 1
ATOM 671 C C . ALA A 1 87 ? 15.269 11.826 -9.895 1.00 67.44 87 ALA A C 1
ATOM 673 O O . ALA A 1 87 ? 15.324 10.939 -9.045 1.00 67.44 87 ALA A O 1
ATOM 674 N N . GLN A 1 88 ? 15.728 13.063 -9.672 1.00 62.88 88 GLN A N 1
ATOM 675 C CA . GLN A 1 88 ? 16.167 13.528 -8.349 1.00 62.88 88 GLN A CA 1
ATOM 676 C C . GLN A 1 88 ? 14.968 13.770 -7.429 1.00 62.88 88 GLN A C 1
ATOM 678 O O . GLN A 1 88 ? 14.962 13.279 -6.310 1.00 62.88 88 GLN A O 1
ATOM 683 N N . VAL A 1 89 ? 13.909 14.407 -7.937 1.00 65.25 89 VAL A N 1
ATOM 684 C CA . VAL A 1 89 ? 12.688 14.700 -7.161 1.00 65.25 89 VAL A CA 1
ATOM 685 C C . VAL A 1 89 ? 11.951 13.432 -6.718 1.00 65.25 89 VAL A C 1
ATOM 687 O O . VAL A 1 89 ? 11.341 13.414 -5.661 1.00 65.25 89 VAL A O 1
ATOM 690 N N . VAL A 1 90 ? 12.001 12.357 -7.509 1.00 57.41 90 VAL A N 1
ATOM 691 C CA . VAL A 1 90 ? 11.377 11.062 -7.160 1.00 57.41 90 VAL A CA 1
ATOM 692 C C . VAL A 1 90 ? 12.213 10.262 -6.144 1.00 57.41 90 VAL A C 1
ATOM 694 O O . VAL A 1 90 ? 11.749 9.245 -5.630 1.00 57.41 90 VAL A O 1
ATOM 697 N N . ARG A 1 91 ? 13.461 10.672 -5.888 1.00 51.84 91 ARG A N 1
ATOM 698 C CA . ARG A 1 91 ? 14.396 9.968 -5.001 1.00 51.84 91 ARG A CA 1
ATOM 699 C C . ARG A 1 91 ? 14.406 10.527 -3.566 1.00 51.84 91 ARG A C 1
ATOM 701 O O . ARG A 1 91 ? 14.946 9.842 -2.698 1.00 51.84 91 ARG A O 1
ATOM 708 N N . ASP A 1 92 ? 13.799 11.693 -3.345 1.00 42.81 92 ASP A N 1
ATOM 709 C CA . ASP A 1 92 ? 13.548 12.318 -2.035 1.00 42.81 92 ASP A CA 1
ATOM 710 C C . ASP A 1 92 ? 12.168 11.923 -1.474 1.00 42.81 92 ASP A C 1
ATOM 712 O O . ASP A 1 92 ? 12.053 11.783 -0.233 1.00 42.81 92 ASP A O 1
#

Foldseek 3Di:
DLPVLVVVLVVVLVVVQVVCCVVPNHDDPVRSVVCLVPPPVNPVVVVVVVVSCVVVPPPPPPVVCVVVVVVVCVVPVVVVVVVVVVVVVVVD

Secondary structure (DSS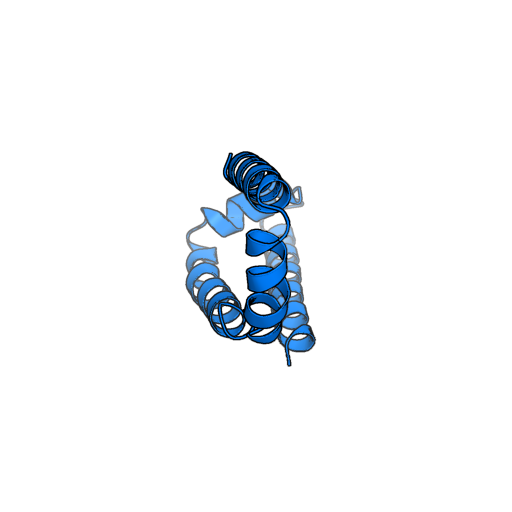P, 8-state):
-HHHHHHHHHHHHHHHHHHHHHHH----HHHHHHHHHH-GGGTTHHHHHHHHHHHHSSS---HHHHHHHHHHHHH-HHHHHHHHHHHHHTT-

Radius of gyration: 20.07 Å; chains: 1; bounding box: 33×34×50 Å

pLDDT: mean 77.7, std 11.69, range [42.81, 95.0]

Organism: NCBI:txid242163

Sequence (92 aa):
MRHPLLTLHRSVLAHLRTQHEAEFGPVSPGEFLQIVINGSAYRWLSPLSTLIAAMFSAGTRDPAFAERFLPLLQESPDIAVANGQVAQVVRD